Protein AF-A0A7V2EYK3-F1 (afdb_monomer)

Nearest PDB structures (foldseek):
  5vpv-assembly1_A  TM=5.589E-01  e=5.444E-02  Cryptococcus neoformans H99
  5gxd-assembly1_A  TM=6.217E-01  e=1.179E-01  Dinoroseobacter shibae DFL 12 = DSM 16493
  5k85-assembly2_B  TM=5.610E-01  e=8.011E-02  Cryptococcus neoformans H99
  8g0r-assembly1_C  TM=4.710E-01  e=3.469E-02  Cryptococcus neoformans
  7knp-assembly1_B  TM=6.139E-01  e=1.105E-01  Cryptococcus neoformans H99

Secondary structure (DSSP, 8-state):
---HHHHHHHHHHHHHHH-TTS-EEEEEEEEEE-TTS-EEEEEEEEE--SS-PPPHHHHHHHHHHHHHHHHHTT--SEEEEEEEEGGG---------

Mean predicted aligned error: 5.72 Å

Solvent-accessible surface area (backbone atoms only — not comparable to full-atom values): 5971 Å² total; per-residue (Å²): 134,61,55,69,69,60,54,50,53,52,54,50,48,50,48,48,71,70,44,72,86,58,55,74,77,45,79,45,78,41,82,46,65,51,99,88,68,48,59,28,28,42,32,43,37,33,27,56,47,91,87,48,79,84,55,65,69,54,61,72,47,40,61,74,62,44,50,60,60,43,43,76,65,70,42,82,54,50,76,48,78,45,81,42,39,55,89,68,68,64,79,81,73,81,76,84,130

Radius of gyration: 14.39 Å; Cα contacts (8 Å, |Δi|>4): 123; chains: 1; bounding box: 33×40×33 Å

Foldseek 3Di:
DFDPVLLQVLLVVLCCVLPVPWAWDDWDWDWDADPVRAIAIEIETETAPPPDDDDPVSVVCSQVRSQVSCVVRPHNHHYDYDYDYPVNPDPDDPDDD

pLDDT: mean 88.64, std 13.52, range [36.06, 96.94]

Sequence (97 aa):
MVSKSKLNAVIEKVLRDIFDDIDIETITVEPDIDEDGDNILRVRVIFDGENKQLDTHKTSSLLRYMRPKIADIGENAFPVVSFIAKSEIRKPKPEAA

Structure (mmCIF, N/CA/C/O backbone):
data_AF-A0A7V2EYK3-F1
#
_entry.id   AF-A0A7V2EYK3-F1
#
loop_
_atom_site.group_PDB
_atom_site.id
_atom_site.type_symbol
_atom_site.label_atom_id
_atom_site.label_alt_id
_atom_site.label_comp_id
_atom_site.label_asym_id
_atom_site.label_entity_id
_atom_site.label_seq_id
_atom_site.pdbx_PDB_ins_code
_atom_site.Cartn_x
_atom_site.Cartn_y
_atom_site.Cartn_z
_atom_site.occupancy
_atom_site.B_iso_or_equiv
_atom_site.auth_seq_id
_atom_site.auth_comp_id
_atom_site.auth_asym_id
_atom_site.auth_atom_id
_atom_site.pdbx_PDB_model_num
ATOM 1 N N . MET A 1 1 ? 8.265 2.210 -17.965 1.00 67.38 1 MET A N 1
ATOM 2 C CA . MET A 1 1 ? 7.503 2.754 -16.822 1.00 67.38 1 MET A CA 1
ATOM 3 C C . MET A 1 1 ? 6.079 2.250 -16.900 1.00 67.38 1 MET A C 1
ATOM 5 O O . MET A 1 1 ? 5.461 2.355 -17.956 1.00 67.38 1 MET A O 1
ATOM 9 N N . VAL A 1 2 ? 5.589 1.668 -15.810 1.00 84.25 2 VAL A N 1
ATOM 10 C CA . VAL A 1 2 ? 4.193 1.238 -15.681 1.00 84.25 2 VAL A CA 1
ATOM 11 C C . VAL A 1 2 ? 3.301 2.471 -15.513 1.00 84.25 2 VAL A C 1
ATOM 13 O O . VAL A 1 2 ? 3.740 3.488 -14.978 1.00 84.25 2 VAL A O 1
ATOM 16 N N . SER A 1 3 ? 2.053 2.425 -15.987 1.00 91.25 3 SER A N 1
ATOM 17 C CA . SER A 1 3 ? 1.135 3.545 -15.771 1.00 91.25 3 SER A CA 1
ATOM 18 C C . SER A 1 3 ? 0.802 3.696 -14.282 1.00 91.25 3 SER A C 1
ATOM 20 O O . SER A 1 3 ? 0.546 2.710 -13.586 1.00 91.25 3 SER A O 1
ATOM 22 N N . LYS A 1 4 ? 0.737 4.946 -13.801 1.00 90.50 4 LYS A N 1
ATOM 23 C CA . LYS A 1 4 ? 0.388 5.267 -12.405 1.00 90.50 4 LYS A CA 1
ATOM 24 C C . LYS A 1 4 ? -0.928 4.612 -11.969 1.00 90.50 4 LYS A C 1
ATOM 26 O O . LYS A 1 4 ? -1.021 4.079 -10.871 1.00 90.50 4 LYS A O 1
ATOM 31 N N . SER A 1 5 ? -1.930 4.597 -12.848 1.00 92.06 5 SER A N 1
ATOM 32 C CA . SER A 1 5 ? -3.228 3.971 -12.576 1.00 92.06 5 SER A CA 1
ATOM 33 C C . SER A 1 5 ? -3.126 2.462 -12.340 1.00 92.06 5 SER A C 1
ATOM 35 O O . SER A 1 5 ? -3.755 1.948 -11.419 1.00 92.06 5 SER A O 1
ATOM 37 N N . LYS A 1 6 ? -2.313 1.752 -13.133 1.00 93.88 6 LYS A N 1
ATOM 38 C CA . LYS A 1 6 ? -2.126 0.303 -12.995 1.00 93.88 6 LYS A CA 1
ATOM 39 C C . LYS A 1 6 ? -1.358 -0.037 -11.719 1.00 93.88 6 LYS A C 1
ATOM 41 O O . LYS A 1 6 ? -1.737 -0.974 -11.025 1.00 93.88 6 LYS A O 1
ATOM 46 N N . LEU A 1 7 ? -0.319 0.736 -11.402 1.00 94.69 7 LEU A N 1
ATOM 47 C CA . LEU A 1 7 ? 0.450 0.573 -10.169 1.00 94.69 7 LEU A CA 1
ATOM 48 C C . LEU A 1 7 ? -0.430 0.780 -8.928 1.00 94.69 7 LEU A C 1
ATOM 50 O O . LEU A 1 7 ? -0.467 -0.086 -8.055 1.00 94.69 7 LEU A O 1
ATOM 54 N N . ASN A 1 8 ? -1.195 1.875 -8.895 1.00 94.50 8 ASN A N 1
ATOM 55 C CA . ASN A 1 8 ? -2.118 2.171 -7.799 1.00 94.50 8 ASN A CA 1
ATOM 56 C C . ASN A 1 8 ? -3.142 1.053 -7.605 1.00 94.50 8 ASN A C 1
ATOM 58 O O . ASN A 1 8 ? -3.326 0.598 -6.483 1.00 94.50 8 ASN A O 1
ATOM 62 N N . ALA A 1 9 ? -3.754 0.567 -8.689 1.00 95.69 9 ALA A N 1
ATOM 63 C CA . ALA A 1 9 ? -4.751 -0.497 -8.616 1.00 95.69 9 ALA A CA 1
ATOM 64 C C . ALA A 1 9 ? -4.184 -1.805 -8.037 1.00 95.69 9 ALA A C 1
ATOM 66 O O . ALA A 1 9 ? -4.862 -2.492 -7.275 1.00 95.69 9 ALA A O 1
ATOM 67 N N . VAL A 1 10 ? -2.938 -2.158 -8.375 1.00 96.44 10 VAL A N 1
ATOM 68 C CA . VAL A 1 10 ? -2.283 -3.358 -7.831 1.00 96.44 10 VAL A CA 1
ATOM 69 C C . VAL A 1 10 ? -1.969 -3.198 -6.348 1.00 96.44 10 VAL A 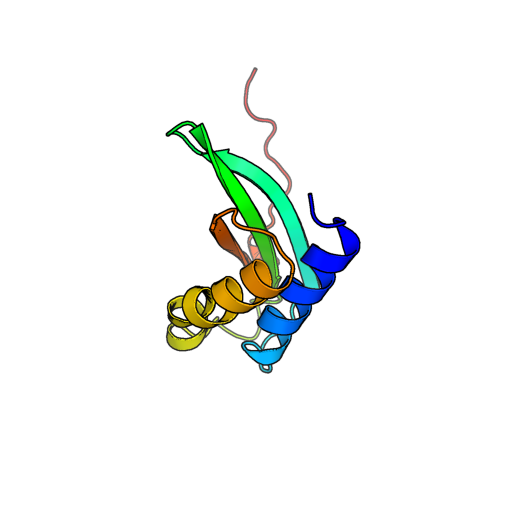C 1
ATOM 71 O O . VAL A 1 10 ? -2.268 -4.100 -5.567 1.00 96.44 10 VAL A O 1
ATOM 74 N N . ILE A 1 11 ? -1.393 -2.061 -5.952 1.00 95.81 11 ILE A N 1
ATOM 75 C CA . ILE A 1 11 ? -1.049 -1.787 -4.551 1.00 95.81 11 ILE A CA 1
ATOM 76 C C . ILE A 1 11 ? -2.314 -1.721 -3.692 1.00 95.81 11 ILE A C 1
ATOM 78 O O . ILE A 1 11 ? -2.361 -2.339 -2.631 1.00 95.81 11 ILE A O 1
ATOM 82 N N . GLU A 1 12 ? -3.354 -1.034 -4.170 1.00 95.38 12 GLU A N 1
ATOM 83 C CA . GLU A 1 12 ? -4.64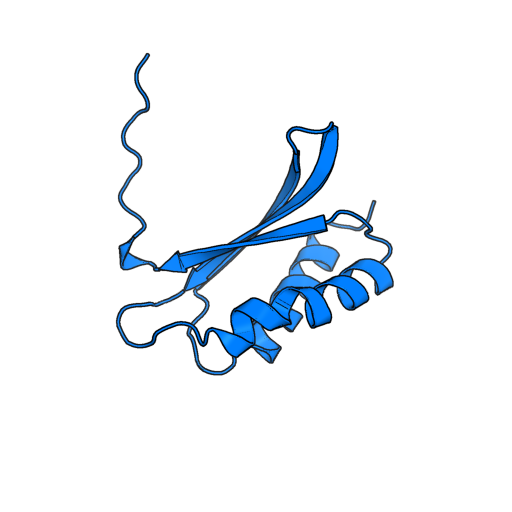6 -0.956 -3.492 1.00 95.38 12 GLU A CA 1
ATOM 84 C C . GLU A 1 12 ? -5.265 -2.336 -3.300 1.00 95.38 12 GLU A C 1
ATOM 86 O O . GLU A 1 12 ? -5.685 -2.664 -2.192 1.00 95.38 12 GLU A O 1
ATOM 91 N N . LYS A 1 13 ? -5.266 -3.169 -4.345 1.00 95.81 13 LYS A N 1
ATOM 92 C CA . LYS A 1 13 ? -5.785 -4.531 -4.241 1.00 95.81 13 LYS A CA 1
ATOM 93 C C . LYS A 1 13 ? -5.046 -5.337 -3.172 1.00 95.81 13 LYS A C 1
ATOM 95 O O . LYS A 1 13 ? -5.691 -5.930 -2.319 1.00 95.81 13 LYS A O 1
ATOM 100 N N . VAL A 1 14 ? -3.711 -5.325 -3.179 1.00 96.25 14 VAL A N 1
ATOM 101 C CA . VAL A 1 14 ? -2.914 -6.065 -2.183 1.00 96.25 14 VAL A CA 1
ATOM 102 C C . VAL A 1 14 ? -3.196 -5.575 -0.763 1.00 96.25 14 VAL A C 1
ATOM 104 O O . VAL A 1 14 ? -3.333 -6.390 0.146 1.00 96.25 14 VAL A O 1
ATOM 107 N N . LEU A 1 15 ? -3.292 -4.257 -0.565 1.00 95.44 15 LEU A N 1
ATOM 108 C CA . LEU A 1 15 ? -3.597 -3.683 0.744 1.00 95.44 15 LEU A CA 1
ATOM 109 C C . LEU A 1 15 ? -4.985 -4.102 1.234 1.00 95.44 15 LEU A C 1
ATOM 111 O O . LEU A 1 15 ? -5.108 -4.521 2.379 1.00 95.44 15 LEU A O 1
ATOM 115 N N . ARG A 1 16 ? -6.007 -4.051 0.376 1.00 93.50 16 ARG A N 1
ATOM 116 C CA . ARG A 1 16 ? -7.374 -4.452 0.742 1.00 93.50 16 ARG A CA 1
ATOM 117 C C . ARG A 1 16 ? -7.524 -5.959 0.955 1.00 93.50 16 ARG A C 1
ATOM 119 O O . ARG A 1 16 ? -8.294 -6.359 1.816 1.00 93.50 16 ARG A O 1
ATOM 126 N N . ASP A 1 17 ? -6.781 -6.781 0.212 1.00 94.31 17 ASP A N 1
ATOM 127 C CA . ASP A 1 17 ? -6.795 -8.241 0.376 1.00 94.31 17 ASP A CA 1
ATOM 128 C C . ASP A 1 17 ? -6.158 -8.670 1.714 1.00 94.31 17 ASP A C 1
ATOM 130 O O . ASP A 1 17 ? -6.584 -9.649 2.321 1.00 94.31 17 ASP A O 1
ATOM 134 N N . ILE A 1 18 ? -5.121 -7.959 2.177 1.00 92.94 18 ILE A N 1
ATOM 135 C CA . ILE A 1 18 ? -4.421 -8.272 3.434 1.00 92.94 18 ILE A CA 1
ATOM 136 C C . ILE A 1 18 ? -5.146 -7.664 4.634 1.00 92.94 18 ILE A C 1
ATOM 138 O O . ILE A 1 18 ? -5.331 -8.333 5.651 1.00 92.94 18 ILE A O 1
ATOM 142 N N . PHE A 1 19 ? -5.543 -6.398 4.530 1.00 92.31 19 PHE A N 1
ATOM 143 C CA . PHE A 1 19 ? -6.192 -5.646 5.598 1.00 92.31 19 PHE A CA 1
ATOM 144 C C . PHE A 1 19 ? -7.704 -5.565 5.372 1.00 92.31 19 PHE A C 1
ATOM 146 O O . PHE A 1 19 ? -8.276 -4.490 5.214 1.00 92.31 19 PHE A O 1
ATOM 153 N N . ASP A 1 20 ? -8.343 -6.729 5.364 1.00 89.25 20 ASP A N 1
ATOM 154 C CA . ASP A 1 20 ? -9.795 -6.903 5.249 1.00 89.25 20 ASP A CA 1
ATOM 155 C C . ASP A 1 20 ? -10.582 -6.423 6.481 1.00 89.25 20 ASP A C 1
ATOM 157 O O . ASP A 1 20 ? -11.806 -6.294 6.444 1.00 89.25 20 ASP A O 1
ATOM 161 N N . ASP A 1 21 ? -9.884 -6.159 7.581 1.00 88.62 21 ASP A N 1
ATOM 162 C CA . ASP A 1 21 ? -10.456 -5.827 8.872 1.00 88.62 21 ASP A CA 1
ATOM 163 C C . ASP A 1 21 ? -10.307 -4.355 9.265 1.00 88.62 21 ASP A C 1
ATOM 165 O O . ASP A 1 21 ? -10.941 -3.958 10.241 1.00 88.62 21 ASP A O 1
ATOM 169 N N . ILE A 1 22 ? -9.555 -3.535 8.527 1.00 89.44 22 ILE A N 1
ATOM 170 C CA . ILE A 1 22 ? -9.417 -2.092 8.792 1.00 89.44 22 ILE A CA 1
ATOM 171 C C . ILE A 1 22 ? -10.073 -1.267 7.684 1.00 89.44 22 ILE A C 1
ATOM 173 O O . ILE A 1 22 ? -10.134 -1.689 6.530 1.00 89.44 22 ILE A O 1
ATOM 177 N N . ASP A 1 23 ? -10.511 -0.056 8.021 1.00 90.50 23 ASP A N 1
ATOM 178 C CA . ASP A 1 23 ? -11.010 0.880 7.017 1.00 90.50 23 ASP A CA 1
ATOM 179 C C . ASP A 1 23 ? -9.854 1.715 6.451 1.00 90.50 23 ASP A C 1
ATOM 181 O O . ASP A 1 23 ? -9.299 2.586 7.128 1.00 90.50 23 ASP A O 1
ATOM 185 N N . ILE A 1 24 ? -9.448 1.404 5.218 1.00 92.56 24 ILE A N 1
ATOM 186 C CA . ILE A 1 24 ? -8.442 2.174 4.483 1.00 92.56 24 ILE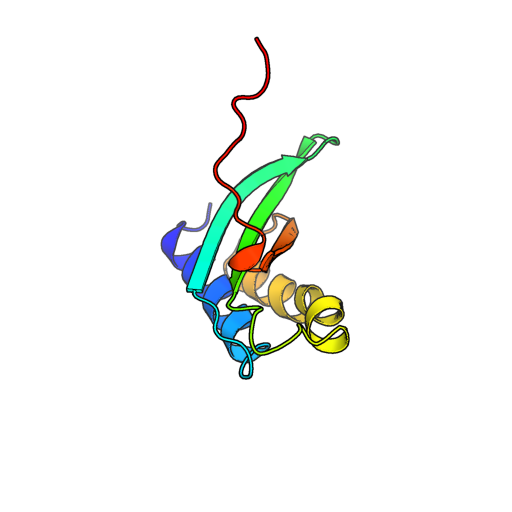 A CA 1
ATOM 187 C C . ILE A 1 24 ? -9.142 3.316 3.749 1.00 92.56 24 ILE A C 1
ATOM 189 O O . ILE A 1 24 ? -9.817 3.098 2.738 1.00 92.56 24 ILE A O 1
ATOM 193 N N . GLU A 1 25 ? -8.898 4.542 4.209 1.00 92.25 25 GLU A N 1
ATOM 194 C CA . GLU A 1 25 ? -9.506 5.748 3.649 1.00 92.25 25 GLU A CA 1
ATOM 195 C C . GLU A 1 25 ? -8.776 6.251 2.404 1.00 92.25 25 GLU A C 1
ATOM 197 O O . GLU A 1 25 ? -9.391 6.738 1.456 1.00 92.25 25 GLU A O 1
ATOM 202 N N . THR A 1 26 ? -7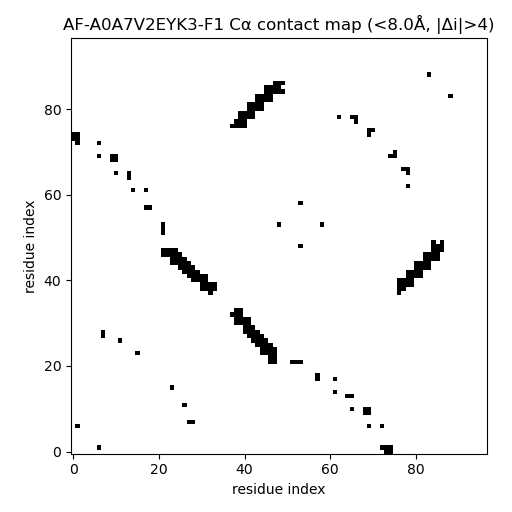.442 6.212 2.403 1.00 93.69 26 THR A N 1
ATOM 203 C CA . THR A 1 26 ? -6.645 6.788 1.310 1.00 93.69 26 THR A CA 1
ATOM 204 C C . THR A 1 26 ? -5.337 6.040 1.130 1.00 93.69 26 THR A C 1
ATOM 206 O O . THR A 1 26 ? -4.636 5.736 2.093 1.00 93.69 26 THR A O 1
ATOM 209 N N . ILE A 1 27 ? -4.991 5.789 -0.132 1.00 95.44 27 ILE A N 1
ATOM 210 C CA . ILE A 1 27 ? -3.717 5.203 -0.539 1.00 95.44 27 ILE A CA 1
ATOM 211 C C . ILE A 1 27 ? -3.073 6.148 -1.547 1.00 95.44 27 ILE A C 1
ATOM 213 O O . ILE A 1 27 ? -3.624 6.400 -2.619 1.00 95.44 27 ILE A O 1
ATOM 217 N N . THR A 1 28 ? -1.888 6.644 -1.213 1.00 95.38 28 THR A N 1
ATOM 218 C CA . THR A 1 28 ? -1.085 7.489 -2.097 1.00 95.38 28 THR A CA 1
ATOM 219 C C . THR A 1 28 ? 0.190 6.750 -2.457 1.00 95.38 28 THR A C 1
ATOM 221 O O . THR A 1 28 ? 0.916 6.313 -1.569 1.00 95.38 28 THR A O 1
ATOM 224 N N . VAL A 1 29 ? 0.465 6.629 -3.756 1.00 96.00 29 VAL A N 1
ATOM 225 C CA . VAL A 1 29 ? 1.694 6.024 -4.279 1.00 96.00 29 VAL A CA 1
ATOM 226 C C . VAL A 1 29 ? 2.436 7.059 -5.109 1.00 96.00 29 VAL A C 1
ATOM 228 O O . VAL A 1 29 ? 1.888 7.614 -6.071 1.00 96.00 29 VAL A O 1
ATOM 231 N N . GLU A 1 30 ? 3.682 7.307 -4.732 1.00 95.19 30 GLU A N 1
ATOM 232 C CA . GLU A 1 30 ? 4.560 8.284 -5.366 1.00 95.19 30 GLU A CA 1
ATOM 233 C C . GLU A 1 30 ? 5.925 7.644 -5.640 1.00 95.19 30 GLU A C 1
ATOM 235 O O . GLU A 1 30 ? 6.468 6.982 -4.753 1.00 95.19 30 GLU A O 1
ATOM 240 N N . PRO A 1 31 ? 6.484 7.800 -6.852 1.00 95.06 31 PRO A N 1
ATOM 241 C CA . PRO A 1 31 ? 7.879 7.461 -7.082 1.00 95.06 31 PRO A CA 1
ATOM 242 C C . PRO A 1 31 ? 8.768 8.419 -6.284 1.00 95.06 31 PRO A C 1
ATOM 244 O O . PRO A 1 31 ? 8.463 9.609 -6.193 1.00 95.06 31 PRO A O 1
ATOM 247 N N . ASP A 1 32 ? 9.855 7.902 -5.729 1.00 96.12 32 ASP A N 1
ATOM 248 C CA . ASP A 1 32 ? 10.874 8.695 -5.045 1.00 96.12 32 ASP A CA 1
ATOM 249 C C . ASP A 1 32 ? 12.259 8.055 -5.218 1.00 96.12 32 ASP A C 1
ATOM 251 O O . ASP A 1 32 ? 12.377 6.949 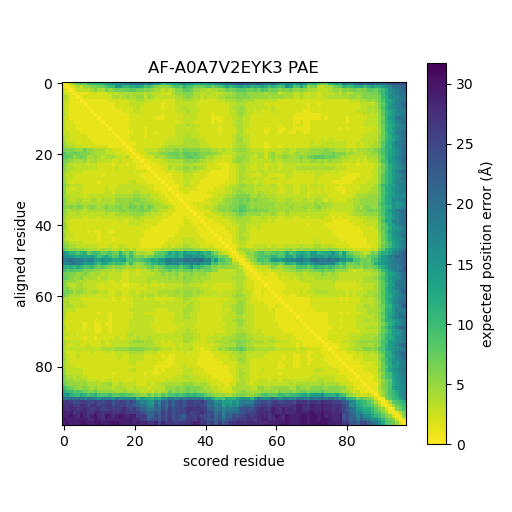-5.752 1.00 96.12 32 ASP A O 1
ATOM 255 N N . ILE A 1 33 ? 13.292 8.762 -4.777 1.00 96.12 33 ILE A N 1
ATOM 256 C CA . ILE A 1 33 ? 14.671 8.287 -4.712 1.00 96.12 33 ILE A CA 1
ATOM 257 C C . ILE A 1 33 ? 15.070 8.236 -3.235 1.00 96.12 33 ILE A C 1
ATOM 259 O O . ILE A 1 33 ? 14.804 9.182 -2.492 1.00 96.12 33 ILE A O 1
ATOM 263 N N . ASP A 1 34 ? 15.652 7.126 -2.790 1.00 93.88 34 ASP A N 1
ATOM 264 C CA . ASP A 1 34 ? 16.155 7.017 -1.419 1.00 93.88 34 ASP A CA 1
ATOM 265 C C . ASP A 1 34 ? 17.521 7.706 -1.227 1.00 93.88 34 ASP A C 1
ATOM 267 O O . ASP A 1 34 ? 18.038 8.385 -2.116 1.00 93.88 34 ASP A O 1
ATOM 271 N N . GLU A 1 35 ? 18.095 7.583 -0.029 1.00 93.94 35 GLU A N 1
ATOM 272 C CA . GLU A 1 35 ? 19.364 8.233 0.322 1.00 93.94 35 GLU A CA 1
ATOM 273 C C . GLU A 1 35 ? 20.565 7.680 -0.467 1.00 93.94 35 GLU A C 1
ATOM 275 O O . GLU A 1 35 ? 21.573 8.376 -0.605 1.00 93.94 35 GLU A O 1
ATOM 280 N N . ASP A 1 36 ? 20.443 6.471 -1.023 1.00 95.00 36 ASP A N 1
ATOM 281 C CA . ASP A 1 36 ? 21.479 5.788 -1.802 1.00 95.00 36 ASP A CA 1
ATOM 282 C C . ASP A 1 36 ? 21.342 6.038 -3.317 1.00 95.00 36 ASP A C 1
ATOM 284 O O . ASP A 1 36 ? 22.225 5.676 -4.101 1.00 95.00 36 ASP A O 1
ATOM 288 N N . GLY A 1 37 ? 20.271 6.712 -3.748 1.00 95.38 37 GLY A N 1
ATOM 289 C CA . GLY A 1 37 ? 19.997 6.990 -5.157 1.00 95.38 37 GLY A CA 1
ATOM 290 C C . GLY A 1 37 ? 19.138 5.928 -5.850 1.00 95.38 37 GLY A C 1
ATOM 291 O O . GLY A 1 37 ? 18.968 5.991 -7.073 1.00 95.38 37 GLY A O 1
ATOM 292 N N . ASP A 1 38 ? 18.578 4.976 -5.102 1.00 95.19 38 ASP A N 1
ATOM 293 C CA . ASP A 1 38 ? 17.748 3.906 -5.641 1.00 95.19 38 ASP A CA 1
ATOM 294 C C . ASP A 1 38 ? 16.288 4.347 -5.811 1.00 95.19 38 ASP A C 1
ATOM 296 O O . ASP A 1 38 ? 15.711 5.086 -5.010 1.00 95.19 38 ASP A O 1
ATOM 300 N N . ASN A 1 39 ? 15.653 3.868 -6.887 1.00 94.94 39 ASN A N 1
ATOM 301 C CA . ASN A 1 39 ? 14.243 4.152 -7.149 1.00 94.94 39 ASN A CA 1
ATOM 302 C C . ASN A 1 39 ? 13.346 3.370 -6.182 1.00 94.94 39 ASN A C 1
ATOM 304 O O . ASN A 1 39 ? 13.338 2.131 -6.166 1.00 94.94 39 ASN A O 1
ATOM 308 N N . ILE A 1 40 ? 12.498 4.096 -5.462 1.00 96.75 40 ILE A N 1
ATOM 309 C CA . ILE A 1 40 ? 11.517 3.544 -4.533 1.00 96.75 40 ILE A CA 1
ATOM 310 C C . ILE A 1 40 ? 10.097 3.998 -4.883 1.00 96.75 40 ILE A C 1
ATOM 312 O O . ILE A 1 40 ? 9.865 4.927 -5.657 1.00 96.75 40 ILE A O 1
ATOM 316 N N . LEU A 1 41 ? 9.119 3.324 -4.287 1.00 96.62 41 LEU A N 1
ATOM 317 C CA . LEU A 1 41 ? 7.719 3.725 -4.292 1.00 96.62 41 LEU A CA 1
ATOM 318 C C . LEU A 1 41 ? 7.324 4.069 -2.863 1.00 96.62 41 LEU A C 1
ATOM 320 O O . LEU A 1 41 ? 7.190 3.174 -2.028 1.00 96.62 41 LEU A O 1
ATOM 324 N N . ARG A 1 42 ? 7.092 5.345 -2.568 1.00 96.94 42 ARG A N 1
ATOM 325 C CA . ARG A 1 42 ? 6.486 5.734 -1.295 1.00 96.94 42 ARG A CA 1
ATOM 326 C C . ARG A 1 42 ? 4.999 5.445 -1.340 1.00 96.94 42 ARG A C 1
ATOM 328 O O . ARG A 1 42 ? 4.267 6.041 -2.129 1.00 96.94 42 ARG A O 1
ATOM 335 N N . VAL A 1 43 ? 4.556 4.547 -0.471 1.00 96.88 43 VAL A N 1
ATOM 336 C CA . VAL A 1 43 ? 3.151 4.176 -0.310 1.00 96.88 43 VAL A CA 1
ATOM 337 C C . VAL A 1 43 ? 2.677 4.695 1.042 1.00 96.88 43 VAL A C 1
ATOM 339 O O . VAL A 1 43 ? 3.070 4.174 2.082 1.00 96.88 43 VAL A O 1
ATOM 342 N N . ARG A 1 44 ? 1.831 5.724 1.046 1.00 96.50 44 ARG A N 1
ATOM 343 C CA . ARG A 1 44 ? 1.181 6.230 2.262 1.00 96.50 44 ARG A CA 1
ATOM 344 C C . ARG A 1 44 ? -0.226 5.658 2.351 1.00 96.50 44 ARG A C 1
ATOM 346 O O . ARG A 1 44 ? -1.011 5.832 1.420 1.00 96.50 44 ARG A O 1
ATOM 353 N N . VAL A 1 45 ? -0.532 5.004 3.465 1.00 95.31 45 VAL A N 1
ATOM 354 C CA . VAL A 1 45 ? -1.837 4.403 3.752 1.00 95.31 45 VAL A CA 1
ATOM 355 C C . VAL A 1 45 ? -2.443 5.122 4.947 1.00 95.31 45 VAL A C 1
ATOM 357 O O . VAL A 1 45 ? -1.914 5.043 6.055 1.00 95.31 45 VAL A O 1
ATOM 360 N N . ILE A 1 46 ? -3.543 5.829 4.715 1.00 93.75 46 ILE A N 1
ATOM 361 C CA . ILE A 1 46 ? -4.343 6.453 5.767 1.00 93.75 46 ILE A CA 1
ATOM 362 C C . ILE A 1 46 ? -5.482 5.501 6.108 1.00 93.75 46 ILE A C 1
ATOM 364 O O . ILE A 1 46 ? -6.222 5.083 5.214 1.00 93.75 46 ILE A O 1
ATOM 368 N N . PHE A 1 47 ? -5.618 5.170 7.388 1.00 92.88 47 PHE A N 1
ATOM 369 C CA . PHE A 1 47 ? -6.655 4.271 7.887 1.00 92.88 47 PHE A CA 1
ATOM 370 C C . PHE A 1 47 ? -7.371 4.866 9.105 1.00 92.88 47 PHE A C 1
ATOM 372 O O . PHE A 1 47 ? -6.811 5.708 9.818 1.00 92.88 47 PHE A O 1
ATOM 379 N N . ASP A 1 48 ? -8.603 4.423 9.352 1.00 89.12 48 ASP A N 1
ATOM 380 C CA . ASP A 1 48 ? -9.305 4.736 10.597 1.00 89.12 48 ASP A CA 1
ATOM 381 C C . ASP A 1 48 ? -8.720 3.912 11.756 1.00 89.12 48 ASP A C 1
ATOM 383 O O . ASP A 1 48 ? -8.980 2.715 11.903 1.00 89.12 48 ASP A O 1
ATOM 387 N N . GLY A 1 49 ? -7.896 4.573 12.571 1.00 78.38 49 GLY A N 1
ATOM 388 C CA . GLY A 1 49 ? -7.252 3.989 13.746 1.00 78.38 49 GLY A CA 1
ATOM 389 C C . GLY A 1 49 ? -8.019 4.176 15.057 1.00 78.38 49 GLY A C 1
ATOM 390 O O . GLY A 1 49 ? -7.509 3.757 16.093 1.00 78.38 49 GLY A O 1
ATOM 391 N N . GLU A 1 50 ? -9.201 4.809 15.064 1.00 71.94 50 GLU A N 1
ATOM 392 C CA . GLU A 1 50 ? -9.949 5.032 16.315 1.00 71.94 50 GLU A CA 1
ATOM 393 C C . GLU A 1 50 ? -10.537 3.731 16.876 1.00 71.94 50 GLU A C 1
ATOM 395 O O . GLU A 1 50 ? -10.620 3.557 18.091 1.00 71.94 50 GLU A O 1
ATOM 400 N N . ASN A 1 51 ? -10.902 2.797 15.994 1.00 64.94 51 ASN A N 1
ATOM 401 C CA . ASN A 1 51 ? -11.638 1.589 16.369 1.00 64.94 51 ASN A CA 1
ATOM 402 C C . ASN A 1 51 ? -10.813 0.301 16.273 1.00 64.94 51 ASN A C 1
ATOM 404 O O . ASN A 1 51 ? -11.192 -0.711 16.869 1.00 64.94 51 ASN A O 1
ATOM 408 N N . LYS A 1 52 ? -9.710 0.304 15.513 1.00 74.00 52 LYS A N 1
ATOM 409 C CA . LYS A 1 52 ? -8.897 -0.891 15.255 1.00 74.00 52 LYS A CA 1
ATOM 410 C C . LYS A 1 52 ? -7.419 -0.554 15.116 1.00 74.00 52 LYS A C 1
ATOM 412 O O . LYS A 1 52 ? -7.042 0.453 14.525 1.00 74.00 52 LYS A O 1
ATOM 417 N N . GLN A 1 53 ? -6.584 -1.433 15.659 1.00 81.00 53 GLN A N 1
ATOM 418 C CA . GLN A 1 53 ? -5.136 -1.376 15.488 1.00 81.00 53 GLN A CA 1
ATOM 419 C C . GLN A 1 53 ? -4.719 -2.214 14.282 1.00 81.00 53 GLN A C 1
ATOM 421 O O . GLN A 1 53 ? -5.377 -3.196 13.942 1.00 81.00 53 GLN A O 1
ATOM 426 N N . LEU A 1 54 ? -3.605 -1.838 13.657 1.00 88.19 54 LEU A N 1
ATOM 427 C CA . LEU A 1 54 ? -2.995 -2.657 12.618 1.00 88.19 54 LEU A CA 1
ATOM 428 C C . LEU A 1 54 ? -2.479 -3.964 13.210 1.00 88.19 54 LEU A C 1
ATOM 430 O O . LEU A 1 54 ? -1.756 -3.967 14.205 1.00 88.19 54 LEU A O 1
ATOM 434 N N . ASP A 1 55 ? -2.786 -5.066 12.540 1.00 90.56 55 ASP A N 1
ATOM 435 C CA . ASP A 1 55 ? -2.181 -6.352 12.845 1.00 90.56 55 ASP A CA 1
ATOM 436 C C . ASP A 1 55 ? -0.697 -6.346 12.423 1.00 90.56 55 ASP A C 1
ATOM 438 O O . ASP A 1 55 ? -0.351 -6.211 11.243 1.00 90.56 55 ASP A O 1
ATOM 442 N N . THR A 1 56 ? 0.198 -6.513 13.399 1.00 89.62 56 THR A N 1
ATOM 443 C CA . THR A 1 56 ? 1.654 -6.530 13.197 1.00 89.62 56 THR A CA 1
ATOM 444 C C . THR A 1 56 ? 2.131 -7.679 12.293 1.00 89.62 56 THR A C 1
ATOM 446 O O . THR A 1 56 ? 3.125 -7.548 11.573 1.00 89.62 56 THR A O 1
ATOM 449 N N . HIS A 1 57 ? 1.441 -8.822 12.278 1.00 92.38 57 HIS A N 1
ATOM 450 C CA . HIS A 1 57 ? 1.747 -9.922 11.361 1.00 92.38 57 HIS A CA 1
ATOM 451 C C . HIS A 1 57 ? 1.370 -9.568 9.921 1.00 92.38 57 HIS A C 1
ATOM 453 O O . HIS A 1 57 ? 2.130 -9.860 8.991 1.00 92.38 57 HIS A O 1
ATOM 459 N N . LYS A 1 58 ? 0.238 -8.889 9.718 1.00 93.00 58 LYS A N 1
ATOM 460 C CA . LYS A 1 58 ? -0.168 -8.401 8.392 1.00 93.00 58 LYS A CA 1
ATOM 461 C C . LYS A 1 58 ? 0.793 -7.328 7.869 1.00 93.00 58 LYS A C 1
ATOM 463 O O . LYS A 1 58 ? 1.240 -7.417 6.728 1.00 93.00 58 LYS A O 1
ATOM 468 N N . THR A 1 59 ? 1.193 -6.367 8.704 1.00 91.75 59 THR A N 1
ATOM 469 C CA . THR A 1 59 ? 2.146 -5.313 8.301 1.00 91.75 59 THR A CA 1
ATOM 470 C C . THR A 1 59 ? 3.538 -5.866 7.999 1.00 91.75 59 THR A C 1
ATOM 472 O O . THR A 1 59 ? 4.106 -5.539 6.958 1.00 91.75 59 THR A O 1
ATOM 475 N N . SER A 1 60 ? 4.072 -6.757 8.840 1.00 91.81 60 SER A N 1
ATOM 476 C CA . SER A 1 60 ? 5.398 -7.361 8.620 1.00 91.81 60 SER A CA 1
ATOM 477 C C . SER A 1 60 ? 5.455 -8.273 7.390 1.00 91.81 60 SER A C 1
ATOM 479 O O . SER A 1 60 ? 6.491 -8.360 6.730 1.00 91.81 60 SER A O 1
ATOM 481 N N . SER A 1 61 ? 4.348 -8.932 7.039 1.00 93.50 61 SER A N 1
ATOM 482 C CA . SER A 1 61 ? 4.275 -9.799 5.858 1.00 93.50 61 SER A CA 1
ATOM 483 C C . SER A 1 61 ? 3.887 -9.068 4.568 1.00 93.50 61 SER A C 1
ATOM 485 O O . SER A 1 61 ? 4.068 -9.626 3.484 1.00 93.50 61 SER A O 1
ATOM 487 N N . LEU A 1 62 ? 3.430 -7.814 4.643 1.00 95.44 62 LEU A N 1
ATOM 488 C CA . LEU A 1 62 ? 2.919 -7.044 3.505 1.00 95.44 62 LEU A CA 1
ATOM 489 C C . LEU A 1 62 ? 3.870 -7.021 2.308 1.00 95.44 62 LEU A C 1
ATOM 491 O O . LEU A 1 62 ? 3.464 -7.303 1.180 1.00 95.44 62 LEU A O 1
ATOM 495 N N . LEU A 1 63 ? 5.146 -6.712 2.547 1.00 95.06 63 LEU A N 1
ATOM 496 C CA . LEU A 1 63 ? 6.136 -6.591 1.477 1.00 95.06 63 LEU A CA 1
ATOM 497 C C . LEU A 1 63 ? 6.314 -7.908 0.714 1.00 95.06 63 LEU A C 1
ATOM 499 O O . LEU A 1 63 ? 6.516 -7.881 -0.499 1.00 95.06 63 LEU A O 1
ATOM 503 N N . ARG A 1 64 ? 6.160 -9.055 1.390 1.00 95.06 64 ARG A N 1
ATOM 504 C CA . ARG A 1 64 ? 6.242 -10.390 0.779 1.00 95.06 64 ARG A CA 1
ATOM 505 C C . ARG A 1 64 ? 5.146 -10.619 -0.260 1.00 95.06 64 ARG A C 1
ATOM 507 O O . ARG A 1 64 ? 5.392 -11.288 -1.258 1.00 95.06 64 ARG A O 1
ATOM 514 N N . TYR A 1 65 ? 3.958 -10.067 -0.030 1.00 94.69 65 TYR A N 1
ATOM 515 C CA . TYR A 1 65 ? 2.818 -10.189 -0.938 1.00 94.69 65 TYR A CA 1
ATOM 516 C C . TYR A 1 65 ? 2.786 -9.077 -1.988 1.00 94.69 65 TYR A C 1
ATOM 518 O O . TYR A 1 65 ? 2.432 -9.324 -3.138 1.00 94.69 65 TYR A O 1
ATOM 526 N N . MET A 1 66 ? 3.194 -7.864 -1.616 1.00 95.81 66 MET A N 1
ATOM 527 C CA . MET A 1 66 ? 3.163 -6.696 -2.491 1.00 95.81 66 MET A CA 1
ATOM 528 C C . MET A 1 66 ? 4.250 -6.746 -3.569 1.00 95.81 66 MET A C 1
ATOM 530 O O . MET A 1 66 ? 3.965 -6.482 -4.737 1.00 95.81 66 MET A O 1
ATOM 534 N N . ARG A 1 67 ? 5.483 -7.130 -3.209 1.00 95.19 67 ARG A N 1
ATOM 535 C CA . ARG A 1 67 ? 6.633 -7.127 -4.128 1.00 95.19 67 ARG A CA 1
ATOM 536 C C . ARG A 1 67 ? 6.415 -7.962 -5.396 1.00 95.19 67 ARG A C 1
ATOM 538 O O . ARG A 1 67 ? 6.602 -7.400 -6.474 1.00 95.19 67 ARG A O 1
ATOM 545 N N . PRO A 1 68 ? 5.984 -9.238 -5.324 1.00 96.56 68 PRO A N 1
ATOM 546 C CA . PRO A 1 68 ? 5.745 -10.033 -6.527 1.00 96.56 68 PRO A CA 1
ATOM 547 C C . PRO A 1 68 ? 4.695 -9.405 -7.448 1.00 96.56 68 PRO A C 1
ATOM 549 O O . PRO A 1 68 ? 4.872 -9.392 -8.657 1.00 96.56 68 PRO A O 1
ATOM 552 N N . LYS A 1 69 ? 3.633 -8.809 -6.890 1.00 96.25 69 LYS A N 1
ATOM 553 C CA . LYS A 1 69 ? 2.547 -8.209 -7.681 1.00 96.25 69 LYS A CA 1
ATOM 554 C C . LYS A 1 69 ? 2.965 -6.934 -8.408 1.00 96.25 69 LYS A C 1
ATOM 556 O O . LYS A 1 69 ? 2.508 -6.692 -9.522 1.00 96.25 69 LYS A O 1
ATOM 561 N N . ILE A 1 70 ? 3.834 -6.133 -7.795 1.00 95.31 70 ILE A N 1
ATOM 562 C CA . ILE A 1 70 ? 4.445 -4.964 -8.441 1.00 95.31 70 ILE A CA 1
ATOM 563 C C . ILE A 1 70 ? 5.411 -5.421 -9.554 1.00 95.31 70 ILE A C 1
ATOM 565 O O . ILE A 1 70 ? 5.371 -4.886 -10.663 1.00 95.31 70 ILE A O 1
ATOM 569 N N . ALA A 1 71 ? 6.198 -6.473 -9.311 1.00 95.38 71 ALA A N 1
ATOM 570 C CA . ALA A 1 71 ? 7.094 -7.045 -10.318 1.00 95.38 71 ALA A CA 1
ATOM 571 C C . ALA A 1 71 ? 6.337 -7.641 -11.521 1.00 95.38 71 ALA A C 1
ATOM 573 O O . ALA A 1 71 ? 6.730 -7.410 -12.664 1.00 95.38 71 ALA A O 1
ATOM 574 N N . ASP A 1 72 ? 5.206 -8.320 -11.292 1.00 96.19 72 ASP A N 1
ATOM 575 C CA . ASP A 1 72 ? 4.353 -8.914 -12.338 1.00 96.19 72 ASP A CA 1
ATOM 576 C C . ASP A 1 72 ? 3.857 -7.880 -13.367 1.00 96.19 72 ASP A C 1
ATOM 578 O O . ASP A 1 72 ? 3.549 -8.220 -14.512 1.00 96.19 72 ASP A O 1
ATOM 582 N N . ILE A 1 73 ? 3.760 -6.602 -12.980 1.00 95.62 73 ILE A N 1
ATOM 583 C CA . ILE A 1 73 ? 3.349 -5.519 -13.883 1.00 95.62 73 ILE A CA 1
ATOM 584 C C . ILE A 1 73 ? 4.524 -4.780 -14.532 1.00 95.62 73 ILE A C 1
ATOM 586 O O . ILE A 1 73 ? 4.268 -3.872 -15.325 1.00 95.62 73 ILE A O 1
ATOM 590 N N . GLY A 1 74 ? 5.766 -5.193 -14.258 1.00 95.06 74 GLY A N 1
ATOM 591 C CA . GLY A 1 74 ? 6.994 -4.633 -14.824 1.00 95.06 74 GLY A CA 1
ATOM 592 C C . GLY A 1 74 ? 7.578 -3.452 -14.044 1.00 95.06 74 GLY A C 1
ATOM 593 O O . GLY A 1 74 ? 8.357 -2.690 -14.614 1.00 95.06 74 GLY A O 1
ATOM 594 N N . GLU A 1 75 ? 7.181 -3.270 -12.782 1.00 95.44 75 GLU A N 1
ATOM 595 C CA . GLU A 1 75 ? 7.749 -2.265 -11.880 1.00 95.44 75 GLU A CA 1
ATOM 596 C C . GLU A 1 75 ? 8.718 -2.932 -10.893 1.00 95.44 75 GLU A C 1
ATOM 598 O O . GLU A 1 75 ? 8.396 -3.950 -10.286 1.00 95.44 75 GLU A O 1
ATOM 603 N N . ASN A 1 76 ? 9.915 -2.367 -10.735 1.00 93.31 76 ASN A N 1
ATOM 604 C CA . ASN A 1 76 ? 10.995 -2.958 -9.936 1.00 93.31 76 ASN A CA 1
ATOM 605 C C . ASN A 1 76 ? 11.341 -2.132 -8.687 1.00 93.31 76 ASN A C 1
ATOM 607 O O . ASN A 1 76 ? 12.004 -2.651 -7.781 1.00 93.31 76 ASN A O 1
ATOM 611 N N . ALA A 1 77 ? 10.873 -0.882 -8.607 1.00 94.81 77 ALA A N 1
ATOM 612 C CA . ALA A 1 77 ? 11.116 0.004 -7.474 1.00 94.81 77 ALA A CA 1
ATOM 613 C C . ALA A 1 77 ? 10.630 -0.602 -6.141 1.00 94.81 77 ALA A C 1
ATOM 615 O O . ALA A 1 77 ? 9.604 -1.295 -6.079 1.00 94.81 77 ALA A O 1
ATOM 616 N N . PHE A 1 78 ? 11.398 -0.389 -5.065 1.00 95.38 78 PHE A N 1
ATOM 617 C CA . PHE A 1 78 ? 11.082 -0.942 -3.742 1.00 95.38 78 PHE A CA 1
ATOM 618 C C . PHE A 1 78 ? 9.918 -0.182 -3.091 1.00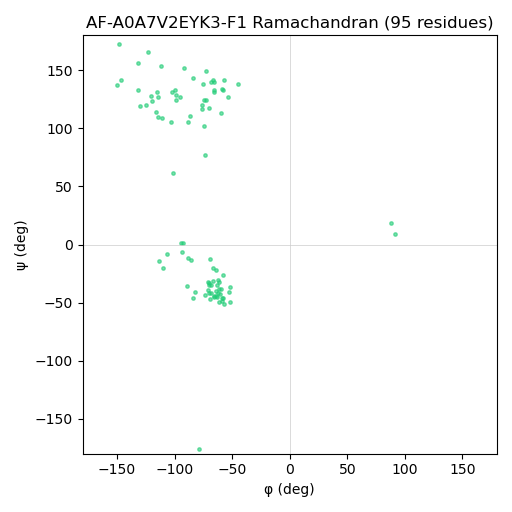 95.38 78 PHE A C 1
ATOM 620 O O . PHE A 1 78 ? 10.015 1.031 -2.935 1.00 95.38 78 PHE A O 1
ATOM 627 N N . PRO A 1 79 ? 8.816 -0.844 -2.686 1.00 96.44 79 PRO A N 1
ATOM 628 C CA . PRO A 1 79 ? 7.735 -0.180 -1.979 1.00 96.44 79 PRO A CA 1
ATOM 629 C C . PRO A 1 79 ? 8.119 0.072 -0.521 1.00 96.44 79 PRO A C 1
ATOM 631 O O . PRO A 1 79 ? 8.355 -0.859 0.247 1.00 96.44 79 PRO A O 1
ATOM 634 N N . VAL A 1 80 ? 8.130 1.340 -0.134 1.00 96.06 80 VAL A N 1
ATOM 635 C CA . VAL A 1 80 ? 8.287 1.797 1.245 1.00 96.06 80 VAL A CA 1
ATOM 636 C C . VAL A 1 80 ? 6.909 2.209 1.742 1.00 96.06 80 VAL A C 1
ATOM 638 O O . VAL A 1 80 ? 6.366 3.232 1.321 1.00 96.06 80 VAL A O 1
ATOM 641 N N . VAL A 1 81 ? 6.316 1.378 2.600 1.00 96.31 81 VAL A N 1
ATOM 642 C CA . VAL A 1 81 ? 4.936 1.554 3.067 1.00 96.31 81 VAL A CA 1
ATOM 643 C C . VAL A 1 81 ? 4.921 2.228 4.434 1.00 96.31 81 VAL A C 1
ATOM 645 O O . VAL A 1 81 ? 5.570 1.768 5.370 1.00 96.31 81 VAL A 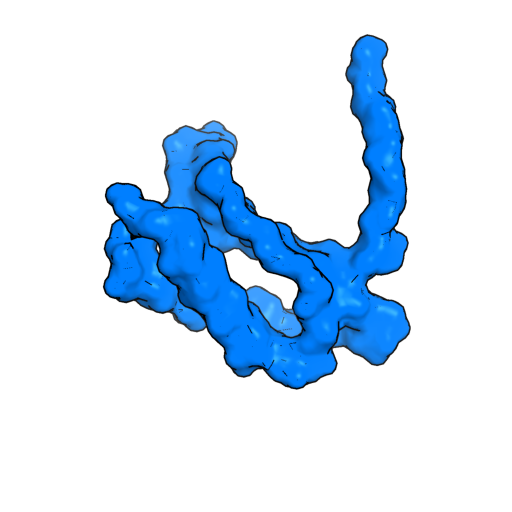O 1
ATOM 648 N N . SER A 1 82 ? 4.144 3.298 4.560 1.00 94.75 82 SER A N 1
ATOM 649 C CA . SER A 1 82 ? 3.873 3.981 5.824 1.00 94.75 82 SER A CA 1
ATOM 650 C C . SER A 1 82 ? 2.379 3.963 6.104 1.00 94.75 82 SER A C 1
ATOM 652 O O . SER A 1 82 ? 1.582 4.386 5.266 1.00 94.75 82 SER A O 1
ATOM 654 N N . PHE A 1 83 ? 2.013 3.504 7.295 1.00 93.38 83 PHE A N 1
ATOM 655 C CA . PHE A 1 83 ? 0.647 3.568 7.789 1.00 93.38 83 PHE A CA 1
ATOM 656 C C . PHE A 1 83 ? 0.502 4.754 8.730 1.00 93.38 83 PHE A C 1
ATOM 658 O O . PHE A 1 83 ? 1.346 4.950 9.601 1.00 93.38 83 PHE A O 1
ATOM 665 N N . ILE A 1 84 ? -0.550 5.539 8.535 1.00 92.19 84 ILE A N 1
ATOM 666 C CA . ILE A 1 84 ? -0.827 6.747 9.307 1.00 92.19 84 ILE A CA 1
ATOM 667 C C . ILE A 1 84 ? -2.274 6.649 9.774 1.00 92.19 84 ILE A C 1
ATOM 669 O O . ILE A 1 84 ? -3.184 6.565 8.944 1.00 92.19 84 ILE A O 1
ATOM 673 N N . ALA A 1 85 ? -2.500 6.648 11.087 1.00 91.50 85 ALA A N 1
ATOM 674 C CA . ALA A 1 85 ? -3.864 6.710 11.588 1.00 91.50 85 ALA A CA 1
ATOM 675 C C . ALA A 1 85 ? -4.436 8.097 11.275 1.00 91.50 85 ALA A C 1
ATOM 677 O O . ALA A 1 85 ? -3.758 9.114 11.426 1.00 91.50 85 ALA A O 1
ATOM 678 N N . LYS A 1 86 ? -5.703 8.174 10.865 1.00 89.94 86 LYS A N 1
ATOM 679 C CA . LYS A 1 86 ? -6.364 9.454 10.566 1.00 89.94 86 LYS A CA 1
ATOM 680 C C . LYS A 1 86 ? -6.240 10.472 11.708 1.00 89.94 86 LYS A C 1
ATOM 682 O O . LYS A 1 86 ? -6.042 11.660 11.459 1.00 89.94 86 LYS A O 1
ATOM 687 N N . SER A 1 87 ? -6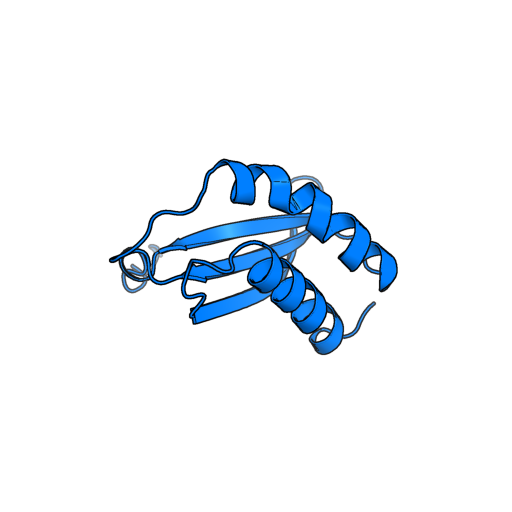.296 10.001 12.954 1.00 86.88 87 SER A N 1
ATOM 688 C CA . SER A 1 87 ? -6.127 10.806 14.171 1.00 86.88 87 SER A CA 1
ATOM 689 C C . SER A 1 87 ? -4.731 11.436 14.312 1.00 86.88 87 SER A C 1
ATOM 691 O O . SER A 1 87 ? -4.580 12.456 14.989 1.00 86.88 87 SER A O 1
ATOM 693 N N . GLU A 1 88 ? -3.714 10.884 13.646 1.00 84.50 88 GLU A N 1
ATOM 694 C CA . GLU A 1 88 ? -2.335 11.388 13.634 1.00 84.50 88 GLU A CA 1
ATOM 695 C C . GLU A 1 88 ? -2.105 12.467 12.572 1.00 84.50 88 GLU A C 1
ATOM 697 O O . GLU A 1 88 ? -1.106 13.191 12.633 1.00 84.50 88 GLU A O 1
ATOM 702 N N . ILE A 1 89 ? -3.040 12.638 11.631 1.00 82.88 89 ILE A N 1
ATOM 703 C CA . ILE A 1 89 ? -2.992 13.698 10.622 1.00 82.88 89 ILE A CA 1
ATOM 704 C C . ILE A 1 89 ? -3.331 15.034 11.297 1.00 82.88 89 ILE A C 1
ATOM 706 O O . ILE A 1 89 ? -4.429 15.581 11.190 1.00 82.88 89 ILE A O 1
ATOM 710 N N . ARG A 1 90 ? -2.368 15.601 12.027 1.00 68.4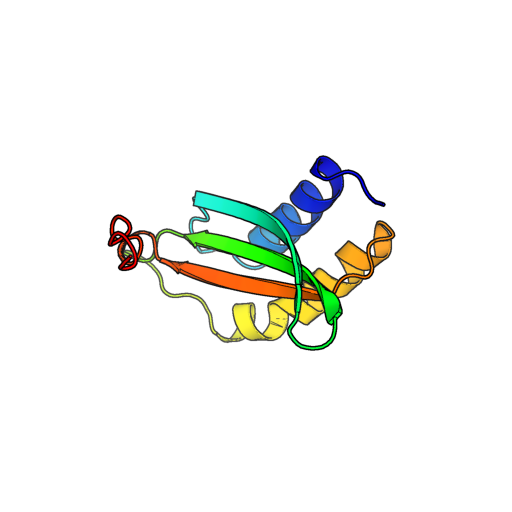4 90 ARG A N 1
ATOM 711 C CA . ARG A 1 90 ? -2.411 17.009 12.433 1.00 68.44 90 ARG A CA 1
ATOM 712 C C . ARG A 1 90 ? -2.059 17.879 11.229 1.00 68.44 90 ARG A C 1
ATOM 714 O O . ARG A 1 90 ? -1.128 17.573 10.489 1.00 68.44 90 ARG A O 1
ATOM 721 N N . LYS A 1 91 ? -2.800 18.983 11.055 1.00 54.84 91 LYS A N 1
ATOM 722 C CA . LYS A 1 91 ? -2.510 20.024 10.052 1.00 54.84 91 LYS A CA 1
ATOM 723 C C . LYS A 1 91 ? -1.008 20.352 10.060 1.00 54.84 91 LYS A C 1
ATOM 725 O O . LYS A 1 91 ? -0.448 20.469 11.154 1.00 54.84 91 LYS A O 1
ATOM 730 N N . PRO A 1 92 ? -0.377 20.521 8.886 1.00 46.56 92 PRO A N 1
ATOM 731 C CA . PRO A 1 92 ? 1.051 20.789 8.805 1.00 46.56 92 PRO A CA 1
ATOM 732 C C . PRO A 1 92 ? 1.401 21.999 9.675 1.00 46.56 92 PRO A C 1
ATOM 734 O O . PRO A 1 92 ? 0.788 23.062 9.554 1.00 46.56 92 PRO A O 1
ATOM 737 N N . LYS A 1 93 ? 2.382 21.833 10.568 1.00 46.28 93 LYS A N 1
ATOM 738 C CA . LYS A 1 93 ? 3.142 22.984 11.053 1.00 46.28 93 LYS A CA 1
ATOM 739 C C . LYS A 1 93 ? 3.907 23.517 9.837 1.00 46.28 93 LYS A C 1
ATOM 741 O O . LYS A 1 93 ? 4.502 22.695 9.142 1.00 46.28 93 LYS A O 1
ATOM 746 N N . PRO A 1 94 ? 3.886 24.828 9.548 1.00 46.75 94 PRO A N 1
ATOM 747 C CA . PRO A 1 94 ? 4.808 25.381 8.571 1.00 46.75 94 PRO A CA 1
ATOM 748 C C . PRO A 1 94 ? 6.217 25.088 9.091 1.00 46.75 94 PRO A C 1
ATOM 750 O O . PRO A 1 94 ? 6.581 25.539 10.179 1.00 46.75 94 PRO A O 1
ATOM 753 N N . GLU A 1 95 ? 6.958 24.241 8.381 1.00 46.81 95 GLU A N 1
ATOM 754 C CA . GLU A 1 95 ? 8.379 24.073 8.652 1.00 46.81 95 GLU A CA 1
ATOM 755 C C . GLU A 1 95 ? 9.055 25.436 8.486 1.00 46.81 95 GLU A C 1
ATOM 757 O O . GLU A 1 95 ? 8.732 26.211 7.584 1.00 46.81 95 GLU A O 1
ATOM 762 N N . ALA A 1 96 ? 9.892 25.755 9.470 1.00 45.09 96 ALA A N 1
ATOM 763 C CA . ALA A 1 96 ? 10.524 27.045 9.658 1.00 45.09 96 ALA A CA 1
ATOM 764 C C . ALA A 1 96 ? 11.352 27.458 8.430 1.00 45.09 96 ALA A C 1
ATOM 766 O O . ALA A 1 96 ? 12.134 26.660 7.913 1.00 45.09 96 ALA A O 1
ATOM 767 N N . ALA A 1 97 ? 11.164 28.710 8.009 1.00 36.06 97 ALA A N 1
ATOM 768 C CA . ALA A 1 97 ? 12.082 29.446 7.143 1.00 36.06 97 ALA A CA 1
ATOM 769 C C . ALA A 1 97 ? 13.204 30.087 7.972 1.00 36.06 97 ALA A C 1
ATOM 771 O O . ALA A 1 97 ? 12.950 30.381 9.166 1.00 36.06 97 ALA A O 1
#